Protein AF-A0A2S6AK08-F1 (afdb_monomer_lite)

InterPro domains:
  IPR007230 Nuclear pore complex protein Nup98-Nup96-like, autopeptidase S59 domain [PS51434] (103-125)

Structure (mmCIF, N/CA/C/O backbone):
data_AF-A0A2S6AK08-F1
#
_entry.id   AF-A0A2S6AK08-F1
#
loop_
_atom_site.group_PDB
_atom_site.id
_atom_site.type_symbol
_atom_site.label_atom_id
_atom_site.label_alt_id
_atom_site.label_comp_id
_atom_site.label_asym_id
_atom_site.label_entity_id
_atom_site.label_seq_id
_atom_site.pdbx_PDB_ins_code
_atom_site.Cartn_x
_atom_site.Cartn_y
_atom_site.Cartn_z
_atom_site.occupancy
_atom_site.B_iso_or_equiv
_atom_site.auth_seq_id
_atom_site.auth_comp_id
_atom_site.auth_asym_id
_atom_site.auth_atom_id
_atom_site.pdbx_PDB_model_num
ATOM 1 N N . MET A 1 1 ? -7.578 -2.240 -3.397 1.00 50.12 1 MET A N 1
ATOM 2 C CA . MET A 1 1 ? -6.543 -1.674 -2.524 1.00 50.12 1 MET A CA 1
ATOM 3 C C . MET A 1 1 ? -6.154 -0.333 -3.107 1.00 50.12 1 MET A C 1
ATOM 5 O O . MET A 1 1 ? -5.978 -0.223 -4.319 1.00 50.12 1 MET A O 1
ATOM 9 N N . LYS A 1 2 ? -6.076 0.715 -2.285 1.00 47.62 2 LYS A N 1
ATOM 10 C CA . LYS A 1 2 ? -5.537 1.996 -2.762 1.00 47.62 2 LYS A CA 1
ATOM 11 C C . LYS A 1 2 ? -4.017 1.892 -2.818 1.00 47.62 2 LYS A C 1
ATOM 13 O O . LYS A 1 2 ? -3.423 1.245 -1.959 1.00 47.62 2 LYS A O 1
ATOM 18 N N . THR A 1 3 ? -3.378 2.546 -3.784 1.00 32.31 3 THR A N 1
ATOM 19 C CA . THR A 1 3 ? -1.913 2.575 -3.855 1.00 32.31 3 THR A CA 1
ATOM 20 C C . THR A 1 3 ? -1.340 3.977 -3.866 1.00 32.31 3 THR A C 1
ATOM 22 O O . THR A 1 3 ? -1.851 4.863 -4.544 1.00 32.31 3 THR A O 1
ATOM 25 N N . GLY A 1 4 ? -0.273 4.176 -3.092 1.00 40.38 4 GLY A N 1
ATOM 26 C CA . GLY A 1 4 ? 0.553 5.384 -3.080 1.00 40.38 4 GLY A CA 1
ATOM 27 C C . GLY A 1 4 ? 1.986 5.045 -3.482 1.00 40.38 4 GLY A C 1
ATOM 28 O O . GLY A 1 4 ? 2.340 3.877 -3.577 1.00 40.38 4 GLY A O 1
ATOM 29 N N . ILE A 1 5 ? 2.832 6.044 -3.711 1.00 35.53 5 ILE A N 1
ATOM 30 C CA . ILE A 1 5 ? 4.278 5.857 -3.903 1.00 35.53 5 ILE A CA 1
ATOM 31 C C . ILE A 1 5 ? 4.988 6.714 -2.854 1.00 35.53 5 ILE A C 1
ATOM 33 O O . ILE A 1 5 ? 4.682 7.899 -2.730 1.00 35.53 5 ILE A O 1
ATOM 37 N N . ALA A 1 6 ? 5.911 6.124 -2.088 1.00 41.62 6 ALA A N 1
ATOM 38 C CA . ALA A 1 6 ? 6.725 6.854 -1.119 1.00 41.62 6 ALA A CA 1
ATOM 39 C C . ALA A 1 6 ? 7.954 7.378 -1.852 1.00 41.62 6 ALA A C 1
ATOM 41 O O . ALA A 1 6 ? 8.842 6.617 -2.237 1.00 41.62 6 ALA A O 1
ATOM 42 N N . LEU A 1 7 ? 8.004 8.690 -2.043 1.00 34.28 7 LEU A N 1
ATOM 43 C CA . LEU A 1 7 ? 9.223 9.383 -2.431 1.00 34.28 7 LEU A CA 1
ATOM 44 C C . LEU A 1 7 ? 9.970 9.715 -1.132 1.00 34.28 7 LEU A C 1
ATOM 46 O O . LEU A 1 7 ? 9.476 10.493 -0.324 1.00 34.28 7 LEU A O 1
ATOM 50 N N . THR A 1 8 ? 11.108 9.064 -0.884 1.00 35.81 8 THR A N 1
ATOM 51 C CA . THR A 1 8 ? 11.836 9.131 0.402 1.00 35.81 8 THR A CA 1
ATOM 52 C C . THR A 1 8 ? 13.003 10.122 0.410 1.00 35.81 8 THR A C 1
ATOM 54 O O . THR A 1 8 ? 13.821 10.081 1.325 1.00 35.81 8 THR A O 1
ATOM 57 N N . ASP A 1 9 ? 13.112 10.998 -0.590 1.00 30.61 9 ASP A N 1
ATOM 58 C CA . ASP A 1 9 ? 14.169 12.009 -0.674 1.00 30.61 9 ASP A CA 1
ATOM 59 C C . ASP A 1 9 ? 13.546 13.407 -0.656 1.00 30.61 9 ASP A C 1
ATOM 61 O O . ASP A 1 9 ? 12.739 13.738 -1.527 1.00 30.61 9 ASP A O 1
ATOM 65 N N . PHE A 1 10 ? 13.881 14.221 0.349 1.00 39.50 10 PHE A N 1
ATOM 66 C CA . PHE A 1 10 ? 13.323 15.561 0.470 1.00 39.50 10 PHE A CA 1
ATOM 67 C C . PHE A 1 10 ? 14.373 16.623 0.803 1.00 39.50 10 PHE A C 1
ATOM 69 O O . PHE A 1 10 ? 14.824 16.772 1.938 1.00 39.50 10 PHE A O 1
ATOM 76 N N . SER A 1 11 ? 14.647 17.466 -0.186 1.00 40.62 11 SER A N 1
ATOM 77 C CA . SER A 1 11 ? 15.034 18.861 0.020 1.00 40.62 11 SER A CA 1
ATOM 78 C C . SER A 1 11 ? 13.749 19.695 -0.016 1.00 40.62 11 SER A C 1
ATOM 80 O O . SER A 1 11 ? 13.216 19.990 -1.083 1.00 40.62 11 SER A O 1
ATOM 82 N N . TRP A 1 12 ? 13.178 20.007 1.151 1.00 44.28 12 TRP A N 1
ATOM 83 C CA . TRP A 1 12 ? 11.878 20.683 1.212 1.00 44.28 12 TRP A CA 1
ATOM 84 C C . TRP A 1 12 ? 11.994 22.208 1.039 1.00 44.28 12 TRP A C 1
ATOM 86 O O . TRP A 1 12 ? 12.819 22.831 1.708 1.00 44.28 12 TRP A O 1
ATOM 96 N N . PRO A 1 13 ? 11.117 22.847 0.240 1.00 49.81 13 PRO A N 1
ATOM 97 C CA . PRO A 1 13 ? 11.042 24.300 0.115 1.00 49.81 13 PRO A CA 1
ATOM 98 C C . PRO A 1 13 ? 10.102 24.930 1.166 1.00 49.81 13 PRO A C 1
ATOM 100 O O . PRO A 1 13 ? 9.334 25.828 0.830 1.00 49.81 13 PRO A O 1
ATOM 103 N N . VAL A 1 14 ? 10.120 24.465 2.424 1.00 56.28 14 VAL A N 1
ATOM 104 C CA . VAL A 1 14 ? 9.360 25.100 3.522 1.00 56.28 14 VAL A CA 1
ATOM 105 C C . VAL A 1 14 ? 10.287 25.874 4.466 1.00 56.28 14 VAL A C 1
ATOM 107 O O . VAL A 1 14 ? 11.370 25.381 4.791 1.00 56.28 14 VAL A O 1
ATOM 110 N N . PRO A 1 15 ? 9.901 27.081 4.927 1.00 58.12 15 PRO A N 1
ATOM 111 C CA . PRO A 1 15 ? 10.676 27.825 5.916 1.00 58.12 15 PRO A CA 1
ATOM 112 C C . PRO A 1 15 ? 10.826 27.041 7.226 1.00 58.12 15 PRO A C 1
ATOM 114 O O . PRO A 1 15 ? 9.874 26.424 7.701 1.00 58.12 15 PRO A O 1
ATOM 117 N N . ASN A 1 16 ? 11.994 27.126 7.875 1.00 56.22 16 ASN A N 1
ATOM 118 C CA . ASN A 1 16 ? 12.281 26.405 9.128 1.00 56.22 16 ASN A CA 1
ATOM 119 C C . ASN A 1 16 ? 11.251 26.654 10.248 1.00 56.22 16 ASN A C 1
ATOM 121 O O . ASN A 1 16 ? 11.055 25.797 11.106 1.00 56.22 16 ASN A O 1
ATOM 125 N N . SER A 1 17 ? 10.589 27.813 10.236 1.00 59.19 17 SER A N 1
ATOM 126 C CA . SER A 1 17 ? 9.528 28.186 11.179 1.00 59.19 17 SER A CA 1
ATOM 127 C C . SER A 1 17 ? 8.246 27.363 11.035 1.00 59.19 17 SER A C 1
ATOM 129 O O . SER A 1 17 ? 7.452 27.319 11.968 1.00 59.19 17 SER A O 1
ATOM 131 N N . GLU A 1 18 ? 8.038 26.719 9.888 1.00 50.25 18 GLU A N 1
ATOM 132 C CA . GLU A 1 18 ? 6.795 26.020 9.538 1.00 50.25 18 GLU A CA 1
ATOM 133 C C . GLU A 1 18 ? 6.950 24.492 9.551 1.00 50.25 18 GLU A C 1
ATOM 135 O O . GLU A 1 18 ? 5.956 23.766 9.567 1.00 50.25 18 GLU A O 1
ATOM 140 N N . ILE A 1 19 ? 8.190 23.994 9.658 1.00 52.59 19 ILE A N 1
ATOM 141 C CA . ILE A 1 19 ? 8.511 22.559 9.719 1.00 52.59 19 ILE A CA 1
ATOM 142 C 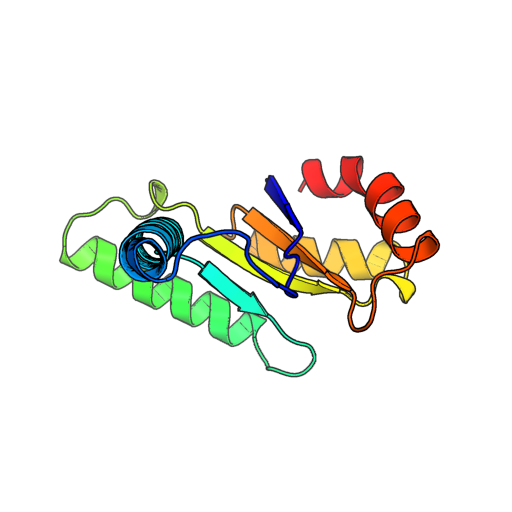C . ILE A 1 19 ? 7.759 21.866 10.863 1.00 52.59 19 ILE A C 1
ATOM 144 O O . ILE A 1 19 ? 7.250 20.767 10.680 1.00 52.59 19 ILE A O 1
ATOM 148 N N . GLY A 1 20 ? 7.628 22.505 12.031 1.00 46.84 20 GLY A N 1
ATOM 149 C CA . GLY A 1 20 ? 6.916 21.918 13.173 1.00 46.84 20 GLY A CA 1
ATOM 150 C C . GLY A 1 20 ? 5.430 21.656 12.898 1.00 46.84 20 GLY A C 1
ATOM 151 O O . GLY A 1 20 ? 4.909 20.610 13.284 1.00 46.84 20 GLY A O 1
ATOM 152 N N . SER A 1 21 ? 4.757 22.567 12.189 1.00 49.16 21 SER A N 1
ATOM 153 C CA . SER A 1 21 ? 3.343 22.411 11.822 1.00 49.16 21 SER A CA 1
ATOM 154 C C . SER A 1 21 ? 3.173 21.363 10.727 1.00 49.16 21 SER A C 1
ATOM 156 O O . SER A 1 21 ? 2.322 20.489 10.855 1.00 49.16 21 SER A O 1
ATOM 158 N N . ALA A 1 22 ? 4.038 21.392 9.710 1.00 46.62 22 ALA A N 1
ATOM 159 C CA . ALA A 1 22 ? 4.026 20.420 8.619 1.00 46.62 22 ALA A CA 1
ATOM 160 C C . ALA A 1 22 ? 4.315 18.986 9.107 1.00 46.62 22 ALA A C 1
ATOM 162 O O . ALA A 1 22 ? 3.678 18.036 8.662 1.00 46.62 22 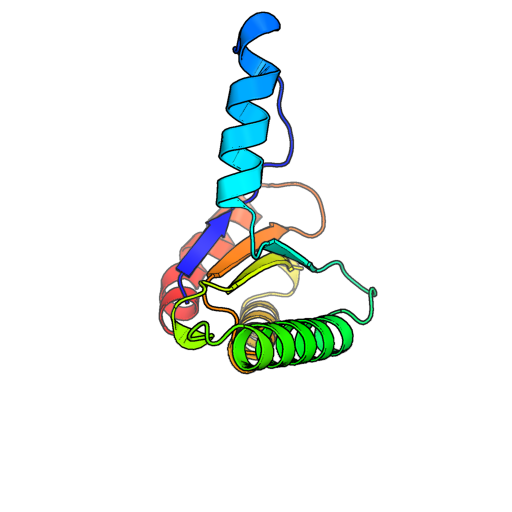ALA A O 1
ATOM 163 N N . VAL A 1 23 ? 5.229 18.818 10.071 1.00 47.25 23 VAL A N 1
ATOM 164 C CA . VAL A 1 23 ? 5.513 17.517 10.703 1.00 47.25 23 VAL A CA 1
ATOM 165 C C . VAL A 1 23 ? 4.363 17.066 11.604 1.00 47.25 23 VAL A C 1
ATOM 167 O O . VAL A 1 23 ? 4.069 15.878 11.649 1.00 47.25 23 VAL A O 1
ATOM 170 N N . THR A 1 24 ? 3.688 17.984 12.298 1.00 41.59 24 THR A N 1
ATOM 171 C CA . THR A 1 24 ? 2.526 17.649 13.142 1.00 41.59 24 THR A CA 1
ATOM 172 C C . THR A 1 24 ? 1.326 17.217 12.299 1.00 41.59 24 THR A C 1
ATOM 174 O O . THR A 1 24 ? 0.671 16.233 12.629 1.00 41.59 24 THR A O 1
ATOM 177 N N . GLU A 1 25 ? 1.075 17.901 11.184 1.00 46.84 25 GLU A N 1
ATOM 178 C CA . GLU A 1 25 ? 0.054 17.531 10.199 1.00 46.84 25 GLU A CA 1
ATOM 179 C C . GLU A 1 25 ? 0.361 16.165 9.565 1.00 46.84 25 GLU A C 1
ATOM 181 O O . GLU A 1 25 ? -0.507 15.295 9.500 1.00 46.84 25 GLU A O 1
ATOM 186 N N . LEU A 1 26 ? 1.626 15.922 9.202 1.00 43.44 26 LEU A N 1
ATOM 187 C CA . LEU A 1 26 ? 2.092 14.623 8.714 1.00 43.44 26 LEU A CA 1
ATOM 188 C C . LEU A 1 26 ? 1.959 13.515 9.773 1.00 43.44 26 LEU A C 1
ATOM 190 O O . LEU A 1 26 ? 1.573 12.401 9.435 1.00 43.44 26 LEU A O 1
ATOM 194 N N . ALA A 1 27 ? 2.253 13.803 11.043 1.00 38.25 27 ALA A N 1
ATOM 195 C CA . ALA A 1 27 ? 2.128 12.851 12.147 1.00 38.25 27 ALA A CA 1
ATOM 196 C C . ALA A 1 27 ? 0.663 12.470 12.416 1.00 38.25 27 ALA A C 1
ATOM 198 O O . ALA A 1 27 ? 0.373 11.297 12.616 1.00 38.25 27 ALA A O 1
ATOM 199 N N . GLN A 1 28 ? -0.262 13.430 12.338 1.00 45.78 28 GLN A N 1
ATOM 200 C CA . GLN A 1 28 ? -1.705 13.178 12.444 1.00 45.78 28 GLN A CA 1
ATOM 201 C C . GLN A 1 28 ? -2.250 12.399 11.238 1.00 45.78 28 GLN A C 1
ATOM 203 O O . GLN A 1 28 ? -3.157 11.583 11.382 1.00 45.78 28 GLN A O 1
ATOM 208 N N . ALA A 1 29 ? -1.678 12.613 10.050 1.00 44.81 29 ALA A N 1
ATOM 209 C CA . ALA A 1 29 ? -2.003 11.840 8.854 1.00 44.81 29 ALA A CA 1
ATOM 210 C C . ALA A 1 29 ? -1.385 10.424 8.859 1.00 44.81 29 ALA A C 1
ATOM 212 O O . ALA A 1 29 ? -1.862 9.545 8.146 1.00 44.81 29 ALA A O 1
ATOM 213 N N . ALA A 1 30 ? -0.338 10.187 9.657 1.00 43.31 30 ALA A N 1
ATOM 214 C CA . ALA A 1 30 ? 0.402 8.927 9.725 1.00 43.31 30 ALA A CA 1
ATOM 215 C C . ALA A 1 30 ? -0.102 7.939 10.794 1.00 43.31 30 ALA A C 1
ATOM 217 O O . ALA A 1 30 ? 0.513 6.885 10.962 1.00 43.31 30 ALA A O 1
ATOM 218 N N . ASP A 1 31 ? -1.211 8.226 11.485 1.00 39.12 31 ASP A N 1
ATOM 219 C CA . ASP A 1 31 ? -1.730 7.456 12.633 1.00 39.12 31 ASP A CA 1
ATOM 220 C C . ASP A 1 31 ? -2.233 6.016 12.325 1.00 39.12 31 ASP A C 1
ATOM 222 O O . ASP A 1 31 ? -2.942 5.404 13.125 1.00 39.12 31 ASP A O 1
ATOM 226 N N . ALA A 1 32 ? -1.803 5.410 11.213 1.00 48.31 32 ALA A N 1
ATOM 227 C CA . ALA A 1 32 ? -1.764 3.953 11.024 1.00 48.31 32 ALA A CA 1
ATOM 228 C C . ALA A 1 32 ? -0.715 3.487 9.983 1.00 48.31 32 ALA A C 1
ATOM 230 O O . ALA A 1 32 ? -0.903 2.454 9.339 1.00 48.31 32 ALA A O 1
ATOM 231 N N . SER A 1 33 ? 0.384 4.225 9.790 1.00 49.31 33 SER A N 1
ATOM 232 C CA . SER A 1 33 ? 1.405 3.904 8.779 1.00 49.31 33 SER A CA 1
ATOM 233 C C . SER A 1 33 ? 2.454 2.919 9.307 1.00 49.31 33 SER A C 1
ATOM 235 O O . SER A 1 33 ? 3.127 3.189 10.302 1.00 49.31 33 SER A O 1
ATOM 237 N N . SER A 1 34 ? 2.649 1.788 8.624 1.00 54.72 34 SER A N 1
ATOM 238 C CA . SER A 1 34 ? 3.702 0.804 8.944 1.00 54.72 34 SER A CA 1
ATOM 239 C C . SER A 1 34 ? 4.666 0.607 7.754 1.00 54.72 34 SER A C 1
ATOM 241 O O . SER A 1 34 ? 4.262 0.794 6.618 1.00 54.72 34 SER A O 1
ATOM 243 N N . ILE A 1 35 ? 5.943 0.241 7.974 1.00 56.28 35 ILE A N 1
ATOM 244 C CA . ILE A 1 35 ? 6.959 0.063 6.898 1.00 56.28 35 ILE A CA 1
ATOM 245 C C . ILE A 1 35 ? 7.429 -1.396 6.806 1.00 56.28 35 ILE A C 1
ATOM 247 O O . ILE A 1 35 ? 7.959 -1.903 7.790 1.00 56.28 35 ILE A O 1
ATOM 251 N N . ASP A 1 36 ? 7.270 -2.020 5.642 1.00 59.66 36 ASP A N 1
ATOM 252 C CA . ASP A 1 36 ? 7.680 -3.376 5.259 1.00 59.66 36 ASP A CA 1
ATOM 253 C C . ASP A 1 36 ? 8.996 -3.363 4.458 1.00 59.66 36 ASP A C 1
ATOM 255 O O . ASP A 1 36 ? 9.098 -2.680 3.434 1.00 59.66 36 ASP A O 1
ATOM 259 N N . LEU A 1 37 ? 10.001 -4.118 4.918 1.00 58.84 37 LEU A N 1
ATOM 260 C CA . LEU A 1 37 ? 11.330 -4.210 4.296 1.00 58.84 37 LEU A CA 1
ATOM 261 C C . LEU A 1 37 ? 11.722 -5.671 4.004 1.00 58.84 37 LEU A C 1
ATOM 263 O O . LEU A 1 37 ? 11.395 -6.558 4.801 1.00 58.84 37 LEU A O 1
ATOM 267 N N . PRO A 1 38 ? 12.508 -5.947 2.945 1.00 53.69 38 PRO A N 1
ATOM 268 C CA . PRO A 1 38 ? 12.950 -7.300 2.619 1.00 53.69 38 PRO A CA 1
ATOM 269 C C . PRO A 1 38 ? 13.684 -7.970 3.793 1.00 53.69 38 PRO A C 1
ATOM 271 O O . PRO A 1 38 ? 14.563 -7.379 4.418 1.00 53.69 38 PRO A O 1
ATOM 274 N N . GLY A 1 39 ? 13.315 -9.216 4.110 1.00 54.62 39 GLY A N 1
ATOM 275 C CA . GLY A 1 39 ? 13.969 -10.020 5.155 1.00 54.62 39 GLY A CA 1
ATOM 276 C C . GLY A 1 39 ? 13.602 -9.673 6.605 1.00 54.62 39 GLY A C 1
ATOM 277 O O . GLY A 1 39 ? 14.176 -10.246 7.528 1.00 54.62 39 GLY A O 1
ATOM 278 N N . SER A 1 40 ? 12.645 -8.773 6.837 1.00 56.84 40 SER A N 1
ATOM 279 C CA . SER A 1 40 ? 12.310 -8.288 8.187 1.00 56.84 40 SER A CA 1
ATOM 280 C C . SER A 1 40 ? 11.324 -9.164 8.984 1.00 56.84 40 SER A C 1
ATOM 282 O O . SER A 1 40 ? 11.026 -8.843 10.134 1.00 56.84 40 SER A O 1
ATOM 284 N N . GLY A 1 41 ? 10.815 -10.270 8.418 1.00 57.97 41 GLY A N 1
ATOM 285 C CA . GLY A 1 41 ? 9.772 -11.094 9.062 1.00 57.97 41 GLY A CA 1
ATOM 286 C C . GLY A 1 41 ? 8.454 -10.332 9.256 1.00 57.97 41 GLY A C 1
ATOM 287 O O . GLY A 1 41 ? 7.707 -10.561 10.206 1.00 57.97 41 GLY A O 1
ATOM 288 N N . TYR A 1 42 ? 8.209 -9.346 8.394 1.00 60.28 42 TYR A N 1
ATOM 289 C CA . TYR A 1 42 ? 7.255 -8.283 8.657 1.00 60.28 42 TYR A CA 1
ATOM 290 C C . TYR A 1 42 ? 5.793 -8.666 8.490 1.00 60.28 42 TYR A C 1
ATOM 292 O O . TYR A 1 42 ? 4.975 -8.144 9.238 1.00 60.28 42 TYR A O 1
ATOM 300 N N . ALA A 1 43 ? 5.449 -9.599 7.601 1.00 58.34 43 ALA A N 1
ATOM 301 C CA . ALA A 1 43 ? 4.067 -10.066 7.470 1.00 58.34 43 ALA A CA 1
ATOM 302 C C . ALA A 1 43 ? 3.517 -10.594 8.816 1.00 58.34 43 ALA A C 1
ATOM 304 O O . ALA A 1 43 ? 2.432 -10.196 9.248 1.00 58.34 43 ALA A O 1
ATOM 305 N N . ASP A 1 44 ? 4.322 -11.377 9.544 1.00 57.75 44 ASP A N 1
ATOM 306 C CA . ASP A 1 44 ? 3.983 -11.875 10.885 1.00 57.75 44 ASP A CA 1
ATOM 307 C C . ASP A 1 44 ? 3.909 -10.736 11.920 1.00 57.75 44 ASP A C 1
ATOM 309 O O . ASP A 1 44 ? 3.047 -10.717 12.804 1.00 57.75 44 ASP A O 1
ATOM 313 N N . ASN A 1 45 ? 4.790 -9.738 11.795 1.00 68.12 45 ASN A N 1
ATOM 314 C CA . ASN A 1 45 ? 4.801 -8.555 12.655 1.00 68.12 45 ASN A CA 1
ATOM 315 C C . ASN A 1 45 ? 3.578 -7.648 12.423 1.00 68.12 45 ASN A C 1
ATOM 317 O O . ASN A 1 45 ? 3.044 -7.068 13.372 1.00 68.12 45 ASN A O 1
ATOM 321 N N . LEU A 1 46 ? 3.120 -7.540 11.177 1.00 69.94 46 LEU A N 1
ATOM 322 C CA . LEU A 1 46 ? 2.000 -6.706 10.766 1.00 69.94 46 LEU A CA 1
ATOM 323 C C . LEU A 1 46 ? 0.678 -7.268 11.283 1.00 69.94 46 LEU A C 1
ATOM 325 O O . LEU A 1 46 ? -0.073 -6.544 11.936 1.00 69.94 46 LEU A O 1
ATOM 329 N N . ALA A 1 47 ? 0.433 -8.568 11.094 1.00 72.62 47 ALA A N 1
ATOM 330 C CA . ALA A 1 47 ? -0.752 -9.232 11.635 1.00 72.62 47 ALA A CA 1
ATOM 331 C C . ALA A 1 47 ? -0.845 -9.068 13.164 1.00 72.62 47 ALA A C 1
ATOM 333 O O . ALA A 1 47 ? -1.908 -8.747 13.705 1.00 72.62 47 ALA A O 1
ATOM 334 N N . HIS A 1 48 ? 0.285 -9.203 13.870 1.00 70.25 48 HIS A N 1
ATOM 335 C CA . HIS A 1 48 ? 0.348 -8.960 15.310 1.00 70.25 48 HIS A CA 1
ATOM 336 C C . HIS A 1 48 ? 0.013 -7.505 15.683 1.00 70.25 48 HIS A C 1
ATOM 338 O O . HIS A 1 48 ? -0.796 -7.272 16.584 1.00 70.25 48 HIS A O 1
ATOM 344 N N . LYS A 1 49 ? 0.591 -6.517 14.984 1.00 69.12 49 LYS A N 1
ATOM 345 C CA . LYS A 1 49 ? 0.304 -5.088 15.206 1.00 69.12 49 LYS A CA 1
ATOM 346 C C . LYS A 1 49 ? -1.171 -4.756 14.988 1.00 69.12 49 LYS A C 1
ATOM 348 O O . LYS A 1 49 ? -1.767 -4.069 15.816 1.00 69.12 49 LYS A O 1
ATOM 353 N N . LEU A 1 50 ? -1.773 -5.282 13.923 1.00 76.88 50 LEU A N 1
ATOM 354 C CA . LEU A 1 50 ? -3.192 -5.083 13.628 1.00 76.88 50 LEU A CA 1
ATOM 355 C C . LEU A 1 50 ? -4.090 -5.715 14.701 1.00 76.88 50 LEU A C 1
ATOM 357 O O . LEU A 1 50 ? -5.082 -5.103 15.101 1.00 76.88 50 LEU A O 1
ATOM 361 N N . ALA A 1 51 ? -3.712 -6.877 15.242 1.00 75.12 51 ALA A N 1
ATOM 362 C CA . ALA A 1 51 ? -4.412 -7.491 16.369 1.00 75.12 51 ALA A CA 1
ATOM 363 C C . ALA A 1 51 ? -4.312 -6.654 17.660 1.00 75.12 51 ALA A C 1
ATOM 365 O O . ALA A 1 51 ? -5.297 -6.526 18.391 1.00 75.12 51 ALA A O 1
ATOM 366 N N . VAL A 1 52 ? -3.150 -6.049 17.940 1.00 77.94 52 VAL A N 1
ATOM 367 C CA . VAL A 1 52 ? -2.976 -5.123 19.075 1.00 77.94 52 VAL A CA 1
ATOM 368 C C . VAL A 1 52 ? -3.841 -3.875 18.905 1.00 77.94 52 VAL A C 1
ATOM 370 O O . VAL A 1 52 ? -4.560 -3.516 19.838 1.00 77.94 52 VAL A O 1
ATOM 373 N N . LEU A 1 53 ? -3.824 -3.257 17.721 1.00 72.50 53 LEU A N 1
ATOM 374 C CA . LEU A 1 53 ? -4.641 -2.081 17.415 1.00 72.50 53 LEU A CA 1
ATOM 375 C C . LEU A 1 53 ? -6.135 -2.378 17.582 1.00 72.50 53 LEU A C 1
ATOM 377 O O . LEU A 1 53 ? -6.863 -1.578 18.168 1.00 72.50 53 LEU A O 1
ATOM 381 N N . ARG A 1 54 ? -6.588 -3.546 17.112 1.00 77.38 54 ARG A N 1
ATOM 382 C CA . ARG A 1 54 ? -7.975 -3.989 17.280 1.00 77.38 54 ARG A CA 1
ATOM 383 C C . ARG A 1 54 ? -8.363 -4.089 18.754 1.00 77.38 54 ARG A C 1
ATOM 385 O O . ARG A 1 54 ? -9.376 -3.519 19.139 1.00 77.38 54 ARG A O 1
ATOM 392 N N . ARG A 1 55 ? -7.523 -4.715 19.586 1.00 71.25 55 ARG A N 1
ATOM 393 C CA . ARG A 1 55 ? -7.763 -4.803 21.036 1.00 71.25 55 ARG A CA 1
ATOM 394 C C . ARG A 1 55 ? -7.868 -3.420 21.687 1.00 71.25 55 ARG A C 1
ATOM 396 O O . ARG A 1 55 ? -8.758 -3.200 22.497 1.00 71.25 55 ARG A O 1
ATOM 403 N N . GLN A 1 56 ? -6.996 -2.483 21.318 1.00 71.69 56 GLN A N 1
ATOM 404 C CA . GLN A 1 56 ? -7.054 -1.116 21.847 1.00 71.69 56 GLN A CA 1
ATOM 405 C C . GLN A 1 56 ? -8.329 -0.384 21.418 1.00 71.69 56 GLN A C 1
ATOM 407 O O . GLN A 1 56 ? -8.909 0.342 22.219 1.00 71.69 56 GLN A O 1
ATOM 412 N N . CYS A 1 57 ? -8.784 -0.588 20.178 1.00 71.81 57 CYS A N 1
ATOM 413 C CA . CYS A 1 57 ? -10.056 -0.046 19.700 1.00 71.81 57 CYS A CA 1
ATOM 414 C C . CYS A 1 57 ? -11.237 -0.588 20.517 1.00 71.81 57 CYS A C 1
ATOM 416 O O . CYS A 1 57 ? -12.082 0.200 20.942 1.00 71.81 57 CYS A O 1
ATOM 418 N N . ASP A 1 58 ? -11.241 -1.893 20.805 1.00 79.19 58 ASP A N 1
ATOM 419 C CA . ASP A 1 58 ? -12.259 -2.533 21.644 1.00 79.19 58 ASP A CA 1
ATOM 420 C C . ASP A 1 58 ? -12.256 -1.961 23.079 1.00 79.19 58 ASP A C 1
ATOM 422 O O . ASP A 1 58 ? -13.317 -1.679 23.633 1.00 79.19 58 ASP A O 1
ATOM 426 N N . GLU A 1 59 ? -11.076 -1.723 23.666 1.00 71.81 59 GLU A N 1
ATOM 427 C CA . GLU A 1 59 ? -10.918 -1.158 25.019 1.00 71.81 59 GLU A CA 1
ATOM 428 C C . GLU A 1 59 ? -11.457 0.278 25.144 1.00 71.81 59 GLU A C 1
ATOM 430 O O . GLU A 1 59 ? -12.024 0.636 26.178 1.00 71.81 59 GLU A O 1
ATOM 435 N N . ILE A 1 60 ? -11.298 1.102 24.103 1.00 81.31 60 ILE A N 1
ATOM 436 C CA . ILE A 1 60 ? -11.727 2.514 24.106 1.00 81.31 60 ILE A CA 1
ATOM 437 C C . ILE A 1 60 ? -13.086 2.744 23.428 1.00 81.31 60 ILE A C 1
ATOM 439 O O . ILE A 1 60 ? -13.548 3.883 23.360 1.00 81.31 60 ILE A O 1
ATOM 443 N N . GLY A 1 61 ? -13.721 1.691 22.901 1.00 82.50 61 GLY A N 1
ATOM 444 C CA . GLY A 1 61 ? -15.002 1.774 22.193 1.00 82.50 61 GLY A CA 1
ATOM 445 C C . GLY A 1 61 ? -14.929 2.458 20.822 1.00 82.50 61 GLY A C 1
ATOM 446 O O . GLY A 1 61 ? -15.921 3.036 20.374 1.00 82.50 61 GLY A O 1
ATOM 447 N N . ARG A 1 62 ? -13.770 2.423 20.152 1.00 77.25 62 ARG A N 1
ATOM 448 C CA . ARG A 1 62 ? -13.599 2.929 18.779 1.00 77.25 62 ARG A CA 1
ATOM 449 C C . ARG A 1 62 ? -13.880 1.813 17.775 1.00 77.25 62 ARG A C 1
ATOM 451 O O . ARG A 1 62 ? -13.408 0.696 17.937 1.00 77.25 62 ARG A O 1
ATOM 458 N N . ASP A 1 63 ? -14.577 2.128 16.687 1.00 81.00 63 ASP A N 1
ATOM 459 C CA . ASP A 1 63 ? -14.762 1.181 15.586 1.00 81.00 63 ASP A CA 1
ATOM 460 C C . ASP A 1 63 ? -13.460 1.017 14.779 1.00 81.00 63 ASP A C 1
ATOM 462 O O . ASP A 1 63 ? -13.028 1.926 14.066 1.00 81.00 63 ASP A O 1
ATOM 466 N N . TYR A 1 64 ? -12.844 -0.163 14.876 1.00 77.06 64 TYR A N 1
ATOM 467 C CA . TYR A 1 64 ? -11.620 -0.534 14.158 1.00 77.06 64 TYR A CA 1
ATOM 468 C C . TYR A 1 64 ? -11.751 -0.451 12.627 1.00 77.06 64 TYR A C 1
ATOM 470 O O . TYR A 1 64 ? -10.762 -0.209 11.928 1.00 77.06 64 TYR A O 1
ATOM 478 N N . SER A 1 65 ? -12.953 -0.653 12.078 1.00 83.38 65 SER A N 1
ATOM 479 C CA . SER A 1 65 ? -13.180 -0.605 10.628 1.00 83.38 65 SER A CA 1
ATOM 480 C C . SER A 1 65 ? -13.049 0.809 10.055 1.00 83.38 65 SER A C 1
ATOM 482 O O . SER A 1 65 ? -12.750 0.962 8.877 1.00 83.38 65 SER A O 1
ATOM 484 N N . THR A 1 66 ? -13.190 1.837 10.897 1.00 80.94 66 THR A N 1
ATOM 485 C CA . THR A 1 66 ? -13.059 3.249 10.494 1.00 80.94 66 THR A CA 1
ATOM 486 C C . THR A 1 66 ? -11.612 3.709 10.329 1.00 80.94 66 THR A C 1
ATOM 488 O O . THR A 1 66 ? -11.369 4.800 9.818 1.00 80.94 66 THR A O 1
ATOM 491 N N . ILE A 1 67 ? -10.646 2.910 10.788 1.00 76.12 67 ILE A N 1
ATOM 492 C CA . ILE A 1 67 ? -9.220 3.191 10.622 1.00 76.12 67 ILE A CA 1
ATOM 493 C C . ILE A 1 67 ? -8.810 2.703 9.237 1.00 76.12 67 ILE A C 1
ATOM 495 O O . ILE A 1 67 ? -8.998 1.524 8.953 1.00 76.12 67 ILE A O 1
ATOM 499 N N . GLU A 1 68 ? -8.233 3.574 8.413 1.00 81.81 68 GLU A N 1
ATOM 500 C CA . GLU A 1 68 ? -7.533 3.185 7.184 1.00 81.81 68 GLU A CA 1
ATOM 501 C C . GLU A 1 68 ? -6.140 2.670 7.560 1.00 81.81 68 GLU A C 1
ATOM 503 O O . GLU A 1 68 ? -5.387 3.370 8.239 1.00 81.81 68 GLU A O 1
ATOM 508 N N . LYS A 1 69 ? -5.813 1.429 7.190 1.00 80.25 69 LYS A N 1
ATOM 509 C CA . LYS A 1 69 ? -4.525 0.804 7.512 1.00 80.25 69 LYS A CA 1
ATOM 510 C C . LYS A 1 69 ? -3.609 0.948 6.312 1.00 80.25 69 LYS A C 1
ATOM 512 O O . LYS A 1 69 ? -3.892 0.397 5.244 1.00 80.25 69 LYS A O 1
ATOM 517 N N . THR A 1 70 ? -2.491 1.632 6.516 1.00 81.81 70 THR A N 1
ATOM 518 C CA . THR A 1 70 ? -1.545 1.939 5.446 1.00 81.81 70 THR A CA 1
ATOM 519 C C . THR A 1 70 ? -0.210 1.255 5.695 1.00 81.81 70 THR A C 1
ATOM 521 O O . THR A 1 70 ? 0.323 1.267 6.808 1.00 81.81 70 THR A O 1
ATOM 524 N N . VAL A 1 71 ? 0.371 0.683 4.646 1.00 79.19 71 VAL A N 1
ATOM 525 C CA . VAL A 1 71 ? 1.714 0.103 4.681 1.00 79.19 71 VAL A CA 1
ATOM 526 C C . VAL A 1 71 ? 2.583 0.715 3.597 1.00 79.19 71 VAL A C 1
ATOM 528 O O . VAL A 1 71 ? 2.124 0.889 2.481 1.00 79.19 71 VAL A O 1
ATOM 531 N N . THR A 1 72 ? 3.844 1.006 3.884 1.00 80.75 72 THR A N 1
ATOM 532 C CA . THR A 1 72 ? 4.866 1.252 2.863 1.00 80.75 72 THR A CA 1
ATOM 533 C C . THR A 1 72 ? 5.624 -0.038 2.639 1.00 80.75 72 THR A C 1
ATOM 535 O O . THR A 1 72 ? 6.121 -0.594 3.609 1.00 80.75 72 THR A O 1
ATOM 538 N N . THR A 1 73 ? 5.736 -0.512 1.404 1.00 80.56 73 THR A N 1
ATOM 539 C CA . THR A 1 73 ? 6.415 -1.773 1.094 1.00 80.56 73 THR A CA 1
ATOM 540 C C . THR A 1 73 ? 7.420 -1.614 -0.039 1.00 80.56 73 THR A C 1
ATOM 542 O O . THR A 1 73 ? 7.161 -0.932 -1.038 1.00 80.56 73 THR A O 1
ATOM 545 N N . ALA A 1 74 ? 8.588 -2.227 0.147 1.00 83.69 74 ALA A N 1
ATOM 546 C CA . ALA A 1 74 ? 9.606 -2.344 -0.883 1.00 83.69 74 ALA A CA 1
ATOM 547 C C . ALA A 1 74 ? 9.377 -3.624 -1.701 1.00 83.69 74 ALA A C 1
ATOM 549 O O . ALA A 1 74 ? 9.359 -4.729 -1.166 1.00 83.69 74 ALA A O 1
ATOM 550 N N . LEU A 1 75 ? 9.218 -3.458 -3.008 1.00 84.75 75 LEU A N 1
ATOM 551 C CA . LEU A 1 75 ? 8.941 -4.512 -3.970 1.00 84.75 75 LEU A CA 1
ATOM 552 C C . LEU A 1 75 ? 10.193 -4.831 -4.780 1.00 84.75 75 LEU A C 1
ATOM 554 O O . LEU A 1 75 ? 10.804 -3.935 -5.369 1.00 84.75 75 LEU A O 1
ATOM 558 N N . ASP A 1 76 ? 10.499 -6.112 -4.947 1.00 88.94 76 ASP A N 1
ATOM 559 C CA . ASP A 1 76 ? 11.358 -6.535 -6.049 1.00 88.94 76 ASP A CA 1
ATOM 560 C C . ASP A 1 76 ? 10.563 -6.456 -7.363 1.00 88.94 76 ASP A C 1
ATOM 562 O O . ASP A 1 76 ? 10.025 -7.441 -7.859 1.00 88.94 76 ASP A O 1
ATOM 566 N N . ILE A 1 77 ? 10.457 -5.255 -7.935 1.00 86.81 77 ILE A N 1
ATOM 567 C CA . ILE A 1 77 ? 9.736 -5.017 -9.199 1.00 86.81 77 ILE A CA 1
ATOM 568 C C . ILE A 1 77 ? 10.367 -5.813 -10.356 1.00 86.81 77 ILE A C 1
ATOM 570 O O . ILE A 1 77 ? 9.701 -6.138 -11.346 1.00 86.81 77 ILE A O 1
ATOM 574 N N . ASP A 1 78 ? 11.658 -6.134 -10.252 1.00 90.31 78 ASP A N 1
ATOM 575 C CA . ASP A 1 78 ? 12.387 -6.835 -11.301 1.00 90.31 78 ASP A CA 1
ATOM 576 C C . ASP A 1 78 ? 12.104 -8.348 -11.297 1.00 90.31 78 ASP A C 1
ATOM 578 O O . ASP A 1 78 ? 12.285 -8.984 -12.339 1.00 90.31 78 ASP A O 1
ATOM 582 N N . SER A 1 79 ? 11.553 -8.890 -10.202 1.00 91.62 79 SER A N 1
ATOM 583 C CA . SER A 1 79 ? 11.049 -10.273 -10.106 1.00 91.62 79 SER A CA 1
ATOM 584 C C . SER A 1 79 ? 9.852 -10.576 -11.024 1.00 91.62 79 SER A C 1
ATOM 586 O O . SER A 1 79 ? 9.568 -11.739 -11.318 1.00 91.62 79 SER A O 1
ATOM 588 N N . GLY A 1 80 ? 9.177 -9.543 -11.543 1.00 88.94 80 GLY A N 1
ATOM 589 C CA . GLY A 1 80 ? 8.087 -9.671 -12.510 1.00 88.94 80 GLY A CA 1
ATOM 590 C C . GLY A 1 80 ? 6.683 -9.657 -11.895 1.00 88.94 80 GLY A C 1
ATOM 591 O O . GLY A 1 80 ? 6.491 -9.360 -10.722 1.00 88.94 80 GLY A O 1
ATOM 592 N N . ARG A 1 81 ? 5.666 -9.931 -12.729 1.00 91.50 81 ARG A N 1
ATOM 593 C CA . ARG A 1 81 ? 4.252 -9.696 -12.380 1.00 91.50 81 ARG A CA 1
ATOM 594 C C . ARG A 1 81 ? 3.708 -10.546 -11.246 1.00 91.50 81 ARG A C 1
ATOM 596 O O . ARG A 1 81 ? 3.149 -9.982 -10.315 1.00 91.50 81 ARG A O 1
ATOM 603 N N . GLY A 1 82 ? 3.877 -11.861 -11.335 1.00 94.00 82 GLY A N 1
ATOM 604 C CA . GLY A 1 82 ? 3.364 -12.793 -10.328 1.00 94.00 82 GLY A CA 1
ATOM 605 C C . GLY A 1 82 ? 3.865 -12.458 -8.922 1.00 94.00 82 GLY A C 1
ATOM 606 O O . GLY A 1 82 ? 3.048 -12.101 -8.086 1.00 94.00 82 GLY A O 1
ATOM 607 N N . PRO A 1 83 ? 5.190 -12.436 -8.682 1.00 93.00 83 PRO A N 1
ATOM 608 C CA . PRO A 1 83 ? 5.709 -12.230 -7.331 1.00 93.00 83 PRO A CA 1
ATOM 609 C C . PRO A 1 83 ? 5.319 -10.883 -6.705 1.00 93.00 83 PRO A C 1
ATOM 611 O O . PRO A 1 83 ? 5.084 -10.807 -5.502 1.00 93.00 83 PRO A O 1
ATOM 614 N N . VAL A 1 84 ? 5.218 -9.819 -7.512 1.00 91.06 84 VAL A N 1
ATOM 615 C CA . VAL A 1 84 ? 4.742 -8.513 -7.032 1.00 91.06 84 VAL A CA 1
ATOM 616 C C . VAL A 1 84 ? 3.278 -8.584 -6.597 1.00 91.06 84 VAL A C 1
ATOM 618 O O . VAL A 1 84 ? 2.944 -8.072 -5.531 1.00 91.06 84 VAL A O 1
ATOM 621 N 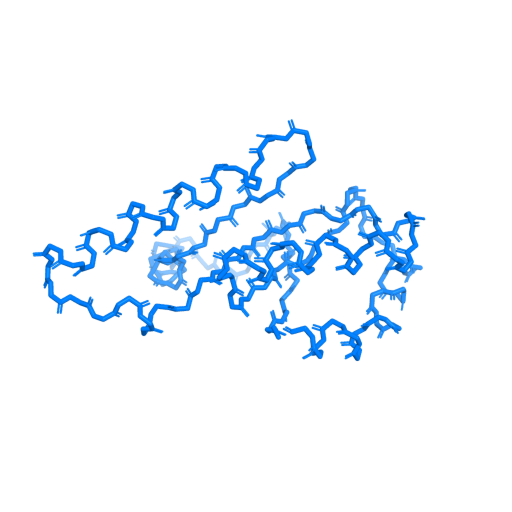N . LEU A 1 85 ? 2.407 -9.206 -7.396 1.00 93.12 85 LEU A N 1
ATOM 622 C CA . LEU A 1 85 ? 0.991 -9.335 -7.049 1.00 93.12 85 LEU A CA 1
ATOM 623 C C . LEU A 1 85 ? 0.786 -10.263 -5.846 1.00 93.12 85 LEU A C 1
ATOM 625 O O . LEU A 1 85 ? 0.058 -9.883 -4.937 1.00 93.12 85 LEU A O 1
ATOM 629 N N . ASP A 1 86 ? 1.499 -11.390 -5.773 1.00 93.69 86 ASP A N 1
ATOM 630 C CA . ASP A 1 86 ? 1.431 -12.332 -4.645 1.00 93.69 86 ASP A CA 1
ATOM 631 C C . ASP A 1 86 ? 1.785 -11.649 -3.307 1.00 93.69 86 ASP A C 1
ATOM 633 O O . ASP A 1 86 ? 1.159 -11.883 -2.264 1.00 93.69 86 ASP A O 1
ATOM 637 N N . HIS A 1 87 ? 2.784 -10.760 -3.326 1.00 90.19 87 HIS A N 1
ATOM 638 C CA . HIS A 1 87 ? 3.167 -9.971 -2.153 1.00 90.19 87 HIS A CA 1
ATOM 639 C C . HIS A 1 87 ? 2.065 -8.988 -1.736 1.00 90.19 87 HIS A C 1
ATOM 641 O O . HIS A 1 87 ? 1.722 -8.892 -0.556 1.00 90.19 87 HIS A O 1
ATOM 647 N N . LEU A 1 88 ? 1.464 -8.285 -2.699 1.00 90.69 88 LEU A N 1
ATOM 648 C CA . LEU A 1 88 ? 0.373 -7.345 -2.430 1.00 90.69 88 LEU A CA 1
ATOM 649 C C . LEU A 1 88 ? -0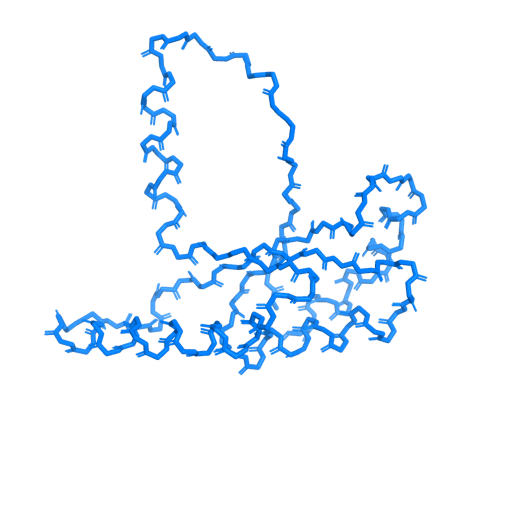.906 -8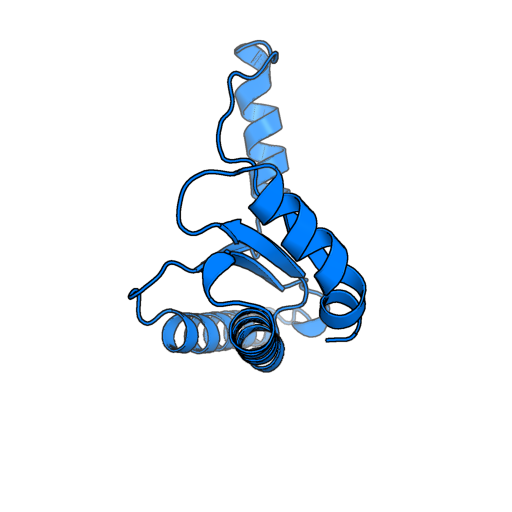.056 -1.967 1.00 90.69 88 LEU A C 1
ATOM 651 O O . LEU A 1 88 ? -1.575 -7.559 -1.063 1.00 90.69 88 LEU A O 1
ATOM 655 N N . GLU A 1 89 ? -1.212 -9.235 -2.511 1.00 92.12 89 GLU A N 1
ATOM 656 C CA . GLU A 1 89 ? -2.302 -10.103 -2.048 1.00 92.12 89 GLU A CA 1
ATOM 657 C C . GLU A 1 89 ? -2.089 -10.540 -0.597 1.00 92.12 89 GLU A C 1
ATOM 659 O O . GLU A 1 89 ? -3.016 -10.498 0.216 1.00 92.12 89 GLU A O 1
ATOM 664 N N . THR A 1 90 ? -0.851 -10.887 -0.240 1.00 90.31 90 THR A N 1
ATOM 665 C CA . THR A 1 90 ? -0.492 -11.232 1.141 1.00 90.31 90 THR A CA 1
ATOM 666 C C . THR A 1 90 ? -0.737 -10.051 2.082 1.00 90.31 90 THR A C 1
ATOM 668 O O . THR A 1 90 ? -1.339 -10.229 3.142 1.00 90.31 90 THR A O 1
ATOM 671 N N . LEU A 1 91 ? -0.342 -8.833 1.695 1.00 87.50 91 LEU A N 1
ATOM 672 C CA . LEU A 1 91 ? -0.613 -7.623 2.479 1.00 87.50 91 LEU A CA 1
ATOM 673 C C . LEU A 1 91 ? -2.121 -7.341 2.589 1.00 87.50 91 LEU A C 1
ATOM 675 O O . LEU A 1 91 ? -2.604 -7.067 3.692 1.00 87.50 91 LEU A O 1
ATOM 679 N N . ALA A 1 92 ? -2.874 -7.476 1.493 1.00 88.50 92 ALA A N 1
ATOM 680 C CA . ALA A 1 92 ? -4.329 -7.304 1.473 1.00 88.50 92 ALA A CA 1
ATOM 681 C C . ALA A 1 92 ? -5.014 -8.244 2.473 1.00 88.50 92 ALA A C 1
ATOM 683 O O . ALA A 1 92 ? -5.841 -7.816 3.281 1.00 88.50 92 ALA A O 1
ATOM 684 N N . ALA A 1 93 ? -4.604 -9.516 2.483 1.00 89.38 93 ALA A N 1
ATOM 685 C CA . ALA A 1 93 ? -5.148 -10.539 3.369 1.00 89.38 93 ALA A CA 1
ATOM 686 C C . ALA A 1 93 ? -4.925 -10.242 4.864 1.00 89.38 93 ALA A C 1
ATOM 688 O O . ALA A 1 93 ? -5.675 -10.744 5.703 1.00 89.38 93 ALA A O 1
ATOM 689 N N . THR A 1 94 ? -3.942 -9.403 5.220 1.00 84.12 94 THR A N 1
ATOM 690 C CA . THR A 1 94 ? -3.748 -8.963 6.614 1.00 84.12 94 THR A CA 1
ATOM 691 C C . THR A 1 94 ? -4.719 -7.865 7.058 1.00 84.12 94 THR A C 1
ATOM 693 O O . THR A 1 94 ? -4.823 -7.602 8.256 1.00 84.12 94 THR A O 1
ATOM 696 N N . GLY A 1 95 ? -5.468 -7.259 6.131 1.00 84.31 95 GLY A N 1
ATOM 697 C CA . GLY A 1 95 ? -6.386 -6.151 6.406 1.00 84.31 95 GLY A CA 1
ATOM 698 C C . GLY A 1 95 ? -5.786 -4.766 6.156 1.00 84.31 95 GLY A C 1
ATOM 699 O O . GLY A 1 95 ? -6.238 -3.799 6.765 1.00 84.31 95 GLY A O 1
ATOM 700 N N . ILE A 1 96 ? -4.760 -4.670 5.304 1.00 86.50 96 ILE A N 1
ATOM 701 C CA . ILE A 1 96 ? -4.247 -3.394 4.794 1.00 86.50 96 ILE A CA 1
ATOM 702 C C . ILE A 1 96 ? -5.182 -2.841 3.722 1.00 86.50 96 ILE A C 1
ATOM 704 O O . ILE A 1 96 ? -5.520 -3.530 2.761 1.00 86.50 96 ILE A O 1
ATOM 708 N N . ASP A 1 97 ? -5.530 -1.565 3.856 1.00 82.94 97 ASP A N 1
ATOM 709 C CA . ASP A 1 97 ? -6.399 -0.856 2.916 1.00 82.94 97 ASP A CA 1
ATOM 710 C C . ASP A 1 97 ? -5.589 -0.134 1.822 1.00 82.94 97 ASP A C 1
ATOM 712 O O . ASP A 1 97 ? -6.032 -0.012 0.668 1.00 82.94 97 ASP A O 1
ATOM 716 N N . HIS A 1 98 ? -4.391 0.345 2.181 1.00 82.81 98 HIS A N 1
ATOM 717 C CA . HIS A 1 98 ? -3.539 1.173 1.327 1.00 82.81 98 HIS A CA 1
ATOM 718 C C . HIS A 1 98 ? -2.075 0.718 1.374 1.00 82.81 98 HIS A C 1
ATOM 720 O O . HIS A 1 98 ? -1.447 0.725 2.429 1.00 82.81 98 HIS A O 1
ATOM 726 N N . ALA A 1 99 ? -1.503 0.370 0.219 1.00 83.56 99 ALA A N 1
ATOM 727 C CA . ALA A 1 99 ? -0.070 0.110 0.082 1.00 83.56 99 ALA A CA 1
ATOM 728 C C . ALA A 1 99 ? 0.662 1.254 -0.635 1.00 83.56 99 ALA A C 1
ATOM 730 O O . ALA A 1 99 ? 0.287 1.692 -1.720 1.00 83.56 99 ALA A O 1
ATOM 731 N N . ILE A 1 100 ? 1.742 1.735 -0.038 1.00 82.44 100 ILE A N 1
ATOM 732 C CA . ILE A 1 100 ? 2.663 2.707 -0.598 1.00 82.44 100 ILE A CA 1
ATOM 733 C C . ILE A 1 100 ? 3.859 1.942 -1.170 1.00 82.44 100 ILE A C 1
ATOM 735 O O . ILE A 1 100 ? 4.629 1.339 -0.429 1.00 82.44 100 ILE A O 1
ATOM 739 N N . LEU A 1 101 ? 3.998 1.937 -2.492 1.00 82.69 101 LEU A N 1
ATOM 740 C CA . LEU A 1 101 ? 4.927 1.075 -3.213 1.00 82.69 101 LEU A CA 1
ATOM 741 C C . LEU A 1 101 ? 6.251 1.791 -3.485 1.00 82.69 101 LEU A C 1
ATOM 743 O O . LEU A 1 101 ? 6.272 2.942 -3.932 1.00 82.69 101 LEU A O 1
ATOM 747 N N . GLY A 1 102 ? 7.357 1.085 -3.279 1.00 78.69 102 GLY A N 1
ATOM 748 C CA . GLY A 1 102 ? 8.686 1.492 -3.728 1.00 78.69 102 GLY A CA 1
ATOM 749 C C . GLY A 1 102 ? 9.483 0.288 -4.228 1.00 78.69 102 GLY A C 1
ATOM 750 O O . GLY A 1 102 ? 9.199 -0.827 -3.810 1.00 78.69 102 GLY A O 1
ATOM 751 N N . PRO A 1 103 ? 10.456 0.457 -5.135 1.00 78.56 103 PRO A N 1
ATOM 752 C CA . PRO A 1 103 ? 11.375 -0.612 -5.493 1.00 78.56 103 PRO A CA 1
ATOM 753 C C . PRO A 1 103 ? 12.307 -0.964 -4.332 1.00 78.56 103 PRO A C 1
ATOM 755 O O . PRO A 1 103 ? 12.731 -0.090 -3.576 1.00 78.56 103 PRO A O 1
ATOM 758 N N . ASP A 1 104 ? 12.730 -2.221 -4.280 1.00 81.25 104 ASP A N 1
ATOM 759 C CA . ASP A 1 104 ? 13.968 -2.602 -3.611 1.00 81.25 104 ASP A CA 1
ATOM 760 C C . ASP A 1 104 ? 15.159 -2.076 -4.445 1.00 81.25 104 ASP A C 1
ATOM 762 O O . ASP A 1 104 ? 15.548 -2.610 -5.494 1.00 81.25 104 ASP A O 1
ATOM 766 N N . GLY A 1 105 ? 15.646 -0.894 -4.063 1.00 76.50 105 GLY A N 1
ATOM 767 C CA . GLY A 1 105 ? 16.689 -0.139 -4.761 1.00 76.50 105 GLY A CA 1
ATOM 768 C C . GLY A 1 105 ? 16.175 1.133 -5.456 1.00 76.50 105 GLY A C 1
ATOM 769 O O . GLY A 1 105 ? 15.147 1.680 -5.075 1.00 76.50 105 GLY A O 1
ATOM 770 N N . PRO A 1 106 ? 16.889 1.666 -6.465 1.00 77.12 106 PRO A N 1
ATOM 771 C CA . PRO A 1 106 ? 16.550 2.959 -7.056 1.00 77.12 106 PRO A CA 1
ATOM 772 C C . PRO A 1 106 ? 15.324 2.897 -7.972 1.00 77.12 106 PRO A C 1
ATOM 774 O O . PRO A 1 106 ? 15.073 1.904 -8.665 1.00 77.12 106 PRO A O 1
ATOM 777 N N . TRP A 1 107 ? 14.610 4.015 -8.063 1.00 77.88 107 TRP A N 1
ATOM 778 C CA . TRP A 1 107 ? 13.651 4.232 -9.138 1.00 77.88 107 TRP A CA 1
ATOM 779 C C . TRP A 1 107 ? 14.363 4.337 -10.485 1.00 77.88 107 TRP A C 1
ATOM 781 O O . TRP A 1 107 ? 15.348 5.056 -10.639 1.00 77.88 107 TRP A O 1
ATOM 791 N N . THR A 1 108 ? 13.830 3.635 -11.482 1.00 80.25 108 THR A N 1
ATOM 792 C CA . THR A 1 108 ? 14.264 3.741 -12.876 1.00 80.25 108 THR A CA 1
ATOM 793 C C . THR A 1 108 ? 13.035 3.835 -13.780 1.00 80.25 108 THR A C 1
ATOM 795 O O . THR A 1 108 ? 11.979 3.305 -13.415 1.00 80.25 108 THR A O 1
ATOM 798 N N . PRO A 1 109 ? 13.135 4.461 -14.968 1.00 83.56 109 PRO A N 1
ATOM 799 C CA . PRO A 1 109 ? 12.009 4.511 -15.898 1.00 83.56 109 PRO A CA 1
ATOM 800 C C . PRO A 1 109 ? 11.416 3.124 -16.230 1.00 83.56 109 PRO A C 1
ATOM 802 O O . PRO A 1 109 ? 10.193 3.000 -16.200 1.00 83.56 109 PRO A O 1
ATOM 805 N N . PRO A 1 110 ? 12.211 2.051 -16.443 1.00 83.88 110 PRO A N 1
ATOM 806 C CA . PRO A 1 110 ? 11.660 0.706 -16.642 1.00 83.88 110 PRO A CA 1
ATOM 807 C C . PRO A 1 110 ? 10.895 0.141 -15.435 1.00 83.88 110 PR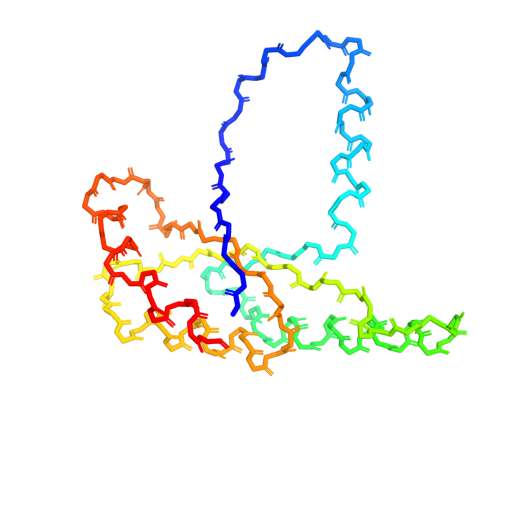O A C 1
ATOM 809 O O . PRO A 1 110 ? 9.877 -0.524 -15.616 1.00 83.88 110 PRO A O 1
ATOM 812 N N . ARG A 1 111 ? 11.357 0.394 -14.201 1.00 82.94 111 ARG A N 1
ATOM 813 C CA . ARG A 1 111 ? 10.654 -0.044 -12.979 1.00 82.94 111 ARG A CA 1
ATOM 814 C C . ARG A 1 111 ? 9.321 0.689 -12.812 1.00 82.94 111 ARG A C 1
ATOM 816 O O . ARG A 1 111 ? 8.315 0.062 -12.499 1.00 82.94 111 ARG A O 1
ATOM 823 N N . LEU A 1 112 ? 9.303 1.992 -13.094 1.00 78.31 112 LEU A N 1
ATOM 824 C CA . LEU A 1 112 ? 8.076 2.788 -13.087 1.00 78.31 112 LEU A CA 1
ATOM 825 C C . LEU A 1 112 ? 7.074 2.297 -14.143 1.00 78.31 112 LEU A C 1
ATOM 827 O O . LEU A 1 112 ? 5.905 2.094 -13.829 1.00 78.31 112 LEU A O 1
ATOM 831 N N . GLN A 1 113 ? 7.541 2.053 -15.371 1.00 80.38 113 GLN A N 1
ATOM 832 C CA . GLN A 1 113 ? 6.706 1.549 -16.461 1.00 80.38 113 GLN A CA 1
ATOM 833 C C . GLN A 1 113 ? 6.066 0.195 -16.114 1.00 80.38 113 GLN A C 1
ATOM 835 O O . GLN A 1 113 ? 4.871 0.012 -16.336 1.00 80.38 113 GLN A O 1
ATOM 840 N N . ARG A 1 114 ? 6.823 -0.722 -15.496 1.00 84.88 114 ARG A N 1
ATOM 841 C CA . ARG A 1 114 ? 6.284 -2.008 -15.027 1.00 84.88 114 ARG A CA 1
ATOM 842 C C . ARG A 1 114 ? 5.142 -1.836 -14.027 1.00 84.88 114 ARG A C 1
ATOM 844 O O . ARG A 1 114 ? 4.105 -2.467 -14.198 1.00 84.88 114 ARG A O 1
ATOM 851 N N . LEU A 1 115 ? 5.291 -0.958 -13.033 1.00 80.12 115 LEU A N 1
ATOM 852 C CA . LEU A 1 115 ? 4.211 -0.693 -12.075 1.00 80.12 115 LEU A CA 1
ATOM 853 C C . LEU A 1 115 ? 2.972 -0.082 -12.736 1.00 80.12 115 LEU A C 1
ATOM 855 O O . LEU A 1 115 ? 1.858 -0.463 -12.390 1.00 80.12 115 LEU A O 1
ATOM 859 N N . ILE A 1 116 ? 3.143 0.814 -13.711 1.00 80.69 116 ILE A N 1
ATOM 860 C CA . ILE A 1 116 ? 2.017 1.376 -14.476 1.00 80.69 116 ILE A CA 1
ATOM 861 C C . ILE A 1 116 ? 1.249 0.263 -15.202 1.00 80.69 116 ILE A C 1
ATOM 863 O O . ILE A 1 116 ? 0.021 0.232 -15.167 1.00 80.69 116 ILE A O 1
ATOM 867 N N . GLU A 1 117 ? 1.957 -0.684 -15.815 1.00 82.94 117 GLU A N 1
ATOM 868 C CA . GLU A 1 117 ? 1.352 -1.836 -16.498 1.00 82.94 117 GLU A CA 1
ATOM 869 C C . GLU A 1 117 ? 0.669 -2.827 -15.540 1.00 82.94 117 GLU A C 1
ATOM 871 O O . GLU A 1 117 ? -0.162 -3.632 -15.971 1.00 82.94 117 GLU A O 1
ATOM 876 N N . MET A 1 118 ? 1.030 -2.808 -14.257 1.00 87.94 118 MET A N 1
ATOM 877 C CA . MET A 1 118 ? 0.428 -3.625 -13.197 1.00 87.94 118 MET A CA 1
ATOM 878 C C . MET A 1 118 ? -0.716 -2.917 -12.471 1.00 87.94 118 MET A C 1
ATOM 880 O O . MET A 1 118 ? -1.507 -3.582 -11.810 1.00 87.94 118 MET A O 1
ATOM 884 N N . ALA A 1 119 ? -0.834 -1.593 -12.601 1.00 83.38 119 ALA A N 1
ATOM 885 C CA . ALA A 1 119 ? -1.795 -0.788 -11.853 1.00 83.38 119 ALA A CA 1
ATOM 886 C C . ALA A 1 119 ? -3.251 -1.301 -11.914 1.00 83.38 119 ALA A C 1
ATOM 888 O O . ALA A 1 119 ? -3.911 -1.269 -10.877 1.00 83.38 119 ALA A O 1
ATOM 889 N N . PRO A 1 120 ? -3.778 -1.810 -13.052 1.00 83.31 120 PRO A N 1
ATOM 890 C CA . PRO A 1 120 ? -5.131 -2.366 -13.085 1.00 83.31 120 PRO A CA 1
ATOM 891 C C . PRO A 1 120 ? -5.319 -3.576 -12.163 1.00 83.31 120 PRO A C 1
ATOM 893 O O . PRO A 1 120 ? -6.321 -3.640 -11.458 1.00 83.31 120 PRO A O 1
ATOM 896 N N . ASP A 1 121 ? -4.351 -4.496 -12.140 1.00 86.62 121 ASP A N 1
ATOM 897 C CA . ASP A 1 121 ? -4.403 -5.695 -11.296 1.00 86.62 121 ASP A CA 1
ATOM 898 C C . ASP A 1 121 ? -4.268 -5.305 -9.823 1.00 86.62 121 ASP A C 1
ATOM 900 O O . ASP A 1 121 ? -5.035 -5.753 -8.980 1.00 86.62 121 ASP A O 1
ATOM 904 N N . ILE A 1 122 ? -3.352 -4.379 -9.531 1.00 85.19 122 ILE A N 1
ATOM 905 C CA . ILE A 1 122 ? -3.121 -3.842 -8.187 1.00 85.19 122 ILE A CA 1
ATOM 906 C C . ILE A 1 122 ? -4.383 -3.161 -7.625 1.00 85.19 122 ILE A C 1
ATOM 908 O O . ILE A 1 122 ? -4.705 -3.322 -6.450 1.00 85.19 122 ILE A O 1
ATOM 912 N N . HIS A 1 123 ? -5.119 -2.408 -8.448 1.00 79.31 123 HIS A N 1
ATOM 913 C CA . HIS A 1 123 ? -6.373 -1.775 -8.028 1.00 79.31 123 HIS A CA 1
ATOM 914 C C . HIS A 1 123 ? -7.519 -2.773 -7.812 1.00 79.31 123 HIS A C 1
ATOM 916 O O . HIS A 1 123 ? -8.480 -2.427 -7.121 1.00 79.31 123 HIS A O 1
ATOM 922 N N . ALA A 1 124 ? -7.440 -3.962 -8.416 1.00 85.69 124 ALA A N 1
ATOM 923 C CA . ALA A 1 124 ? -8.458 -5.004 -8.312 1.00 85.69 124 ALA A CA 1
ATOM 924 C C . ALA A 1 124 ? -8.315 -5.886 -7.058 1.00 85.69 124 ALA A C 1
ATOM 926 O O . ALA A 1 124 ? -9.281 -6.568 -6.710 1.00 85.69 124 ALA A O 1
ATOM 927 N N . LEU A 1 125 ? -7.148 -5.861 -6.398 1.00 81.50 125 LEU A N 1
ATOM 928 C CA . LEU A 1 125 ? -6.923 -6.448 -5.067 1.00 81.50 125 LEU A CA 1
ATOM 929 C C . LEU A 1 125 ? -7.782 -5.766 -4.000 1.00 81.50 125 LEU A C 1
ATOM 931 O O . LEU A 1 125 ? -8.093 -6.383 -2.965 1.00 81.50 125 LEU A O 1
#

pLDDT: mean 70.12, std 17.69, range [30.61, 94.0]

Radius of gyration: 16.31 Å; chains: 1; bounding box: 32×41×42 Å

Secondary structure (DSSP, 8-state):
-EEEE--------S-TTTHHHHHHHHHHHTTTEEEE-TTS-HHHHHHHHHHHHHHHHHHHT--GGGSPPEEEEEE-GGG-HHHHHHHHHHHHHTT-SEEEEEESS---HHHHHHHHHHHHHHHH-

Organism: NCBI:txid37330

Sequence (125 aa):
MKTGIALTDFSWPVPNSEIGSAVTELAQAADASSIDLPGSGYADNLAHKLAVLRRQCDEIGRDYSTIEKTVTTALDIDSGRGPVLDHLETLAATGIDHAILGPDGPWTPPRLQRLIEMAPDIHAL

Foldseek 3Di:
DAEAADPPDDPDPDPPVCVVVVVVVVVVVCVAEEEEDPPPCVLVVLLVVLVVVVVVCVVVVHDSVPDAHEYEYADQLVVADVVRLVVLVSVVVSPHPYYHYDYPDDDDPVSVVSVVVCVVVSVVD